Protein AF-A0A835WY78-F1 (afdb_monomer)

Secondary structure (DSSP, 8-state):
---SSHHHHHHHHHHHHHHHHHHHHHHHHHHHHHHHHHHHHHHS----GGG---GGGGEEE-TTS-EEEEEEEEEES-TT-TTT-TTTS--EEEEEEEEEEEEETTT--EEEEEEEHHHHHHHHHHHH-----TTEEEGGGEETTEE-GGGHHHHHHHHHHTTS---

Nearest PDB structures (foldseek):
  7xss-assembly1_C  TM=6.056E-01  e=1.148E+00  Candidatus Scalindua brodae
  7y83-assembly1_D  TM=6.259E-01  e=1.665E+00  Candidatus Scalindua brodae
  7xt4-assembly1_C  TM=5.931E-01  e=2.734E+00  Candidatus Scalindua brodae
  8d9f-assembly1_A  TM=6.075E-01  e=3.293E+00  Candidatus Scalindua brodae

Solvent-accessible surface area (backbone atoms only — not comparable to full-atom values): 9849 Å² total; per-residue (Å²): 143,86,89,82,66,76,70,54,60,62,49,54,57,48,54,54,50,52,54,49,52,53,54,50,51,52,50,52,51,53,52,51,53,49,49,50,53,57,45,50,73,68,66,49,83,81,74,52,74,88,73,65,71,66,66,68,53,35,43,34,65,43,98,84,64,47,38,36,39,34,41,37,58,74,39,69,74,65,86,82,60,89,85,81,52,90,84,82,59,79,61,62,37,41,51,37,28,35,36,41,38,40,34,33,66,86,78,68,46,73,47,75,48,77,41,54,48,54,62,48,47,55,49,38,34,70,78,67,71,46,85,79,75,51,43,62,42,47,52,87,49,46,55,98,54,23,40,30,31,90,47,45,63,52,62,41,45,63,42,40,74,69,68,75,48,90,130

Sequence (167 aa):
MSSNSDNKENVEARLSTEEETEKEQSKIVTSLLRSEIENEAKAGPTLDFEEFIDERILISKDLFGKKEMKIKILEVSDETQMTQIRWKFGDRVKINKILITIKYLETQQVEEAEFDIEAIEKELVEKRHYSSSNRWVPVEDIKNGYAVSSRHTSLTSDAMALDYITF

pLDDT: mean 76.39, std 16.53, range [42.72, 95.12]

Mean predicted aligned error: 15.71 Å

Radius of gyration: 32.55 Å; Cα contacts (8 Å, |Δi|>4): 187; chains: 1; bounding box: 35×104×75 Å

Structure (mmCIF, N/CA/C/O backbone):
data_AF-A0A835WY78-F1
#
_entry.id   AF-A0A835WY78-F1
#
loop_
_atom_site.group_PDB
_atom_site.id
_atom_site.type_symbol
_atom_site.label_atom_id
_atom_site.label_alt_id
_atom_site.label_comp_id
_atom_site.label_asym_id
_atom_site.label_entity_id
_atom_site.label_seq_id
_atom_site.pdbx_PDB_ins_code
_atom_site.Cartn_x
_atom_site.Cartn_y
_atom_site.Cartn_z
_atom_site.occupancy
_atom_site.B_iso_or_equiv
_atom_site.auth_seq_id
_atom_site.auth_comp_id
_atom_site.auth_asym_id
_atom_site.auth_atom_id
_atom_site.pdbx_PDB_model_num
ATOM 1 N N . MET A 1 1 ? -16.026 85.041 52.643 1.00 46.12 1 MET A N 1
ATOM 2 C CA . MET A 1 1 ? -16.715 84.006 51.843 1.00 46.12 1 MET A CA 1
ATOM 3 C C . MET A 1 1 ? -16.284 84.165 50.392 1.00 46.12 1 MET A C 1
ATOM 5 O O . MET A 1 1 ? -16.912 84.927 49.678 1.00 46.12 1 MET A O 1
ATOM 9 N N . SER A 1 2 ? -15.172 83.548 49.989 1.00 44.28 2 SER A N 1
ATOM 10 C CA . SER A 1 2 ? -14.827 83.332 48.575 1.00 44.28 2 SER A CA 1
ATOM 11 C C . SER A 1 2 ? -13.597 82.429 48.512 1.00 44.28 2 SER A C 1
ATOM 13 O O . SER A 1 2 ? -12.498 82.901 48.776 1.00 44.28 2 SER A O 1
ATOM 15 N N . SER A 1 3 ? -13.806 81.134 48.273 1.00 43.91 3 SER A N 1
ATOM 16 C CA . SER A 1 3 ? -12.793 80.193 47.761 1.00 43.91 3 SER A CA 1
ATOM 17 C C . SER A 1 3 ? -13.420 78.796 47.692 1.00 43.91 3 SER A C 1
ATOM 19 O O . SER A 1 3 ? -13.170 77.957 48.555 1.00 43.91 3 SER A O 1
ATOM 21 N N . ASN A 1 4 ? -14.331 78.559 46.743 1.00 52.94 4 ASN A N 1
ATOM 22 C CA . ASN A 1 4 ? -14.800 77.190 46.473 1.00 52.94 4 ASN A CA 1
ATOM 23 C C . ASN A 1 4 ? -15.250 76.937 45.018 1.00 52.94 4 ASN A C 1
ATOM 25 O O . ASN A 1 4 ? -15.988 75.987 44.769 1.00 52.94 4 ASN A O 1
ATOM 29 N N . SER A 1 5 ? -14.819 77.768 44.062 1.00 51.66 5 SER A N 1
ATOM 30 C CA . SER A 1 5 ? -15.000 77.530 42.618 1.00 51.66 5 SER A CA 1
ATOM 31 C C . SER A 1 5 ? -13.796 76.827 41.983 1.00 51.66 5 SER A C 1
ATOM 33 O O . SER A 1 5 ? -13.974 75.974 41.123 1.00 51.66 5 SER A O 1
ATOM 35 N N . ASP A 1 6 ? -12.583 77.100 42.468 1.00 49.03 6 ASP A N 1
ATOM 36 C CA . ASP A 1 6 ? -11.352 76.780 41.724 1.00 49.03 6 ASP A CA 1
ATOM 37 C C . ASP A 1 6 ? -10.902 75.311 41.872 1.00 49.03 6 ASP A C 1
ATOM 39 O O . ASP A 1 6 ? -10.070 74.819 41.113 1.00 49.03 6 ASP A O 1
ATOM 43 N N . ASN A 1 7 ? -11.483 74.573 42.826 1.00 52.94 7 ASN A N 1
ATOM 44 C CA . ASN A 1 7 ? -11.178 73.156 43.057 1.00 52.94 7 ASN A CA 1
ATOM 45 C C . ASN A 1 7 ? -12.096 72.181 42.305 1.00 52.94 7 ASN A C 1
ATOM 47 O O . ASN A 1 7 ? -11.783 70.995 42.268 1.00 52.94 7 ASN A O 1
ATOM 51 N N . LYS A 1 8 ? -13.217 72.629 41.719 1.00 51.66 8 LYS A N 1
ATOM 52 C CA . LYS A 1 8 ? -14.086 71.747 40.914 1.00 51.66 8 LYS A CA 1
ATOM 53 C C . LYS A 1 8 ? -13.641 71.675 39.453 1.00 51.66 8 LYS A C 1
ATOM 55 O O . LYS A 1 8 ? -13.549 70.575 38.918 1.00 51.66 8 LYS A O 1
ATOM 60 N N . GLU A 1 9 ? -13.250 72.805 38.862 1.00 50.81 9 GLU A N 1
ATOM 61 C CA . GLU A 1 9 ? -12.728 72.862 37.484 1.00 50.81 9 GLU A CA 1
ATOM 62 C C . GLU A 1 9 ? -11.438 72.042 37.306 1.00 50.81 9 GLU A C 1
ATOM 64 O O . GLU A 1 9 ? -11.261 71.360 36.301 1.00 50.81 9 GLU A O 1
ATOM 69 N N . ASN A 1 10 ? -10.555 72.034 38.311 1.00 53.75 10 ASN A N 1
ATOM 70 C CA . ASN A 1 10 ? -9.276 71.317 38.246 1.00 53.75 10 ASN A CA 1
ATOM 71 C C . ASN A 1 10 ? -9.418 69.792 38.438 1.00 53.75 10 ASN A C 1
ATOM 73 O O . ASN A 1 10 ? -8.522 69.039 38.069 1.00 53.75 10 ASN A O 1
ATOM 77 N N . VAL A 1 11 ? -10.527 69.317 39.016 1.00 56.03 11 VAL A N 1
ATOM 78 C CA . VAL A 1 11 ? -10.799 67.877 39.171 1.00 56.03 11 VAL A CA 1
ATOM 79 C C . VAL A 1 11 ? -11.488 67.326 37.923 1.00 56.03 11 VAL A C 1
ATOM 81 O O . VAL A 1 11 ? -11.087 66.271 37.442 1.00 56.03 11 VAL A O 1
ATOM 84 N N . GLU A 1 12 ? -12.446 68.055 37.340 1.00 53.59 12 GLU A N 1
ATOM 85 C CA . GLU A 1 12 ? -13.096 67.655 36.080 1.00 53.59 12 GLU A CA 1
ATOM 86 C C . GLU A 1 12 ? -12.118 67.663 34.892 1.00 53.59 12 GLU A C 1
ATOM 88 O O . GLU A 1 12 ? -12.130 66.724 34.101 1.00 53.59 12 GLU A O 1
ATOM 93 N N . ALA A 1 13 ? -11.202 68.639 34.816 1.00 55.22 13 ALA A N 1
ATOM 94 C CA . ALA A 1 13 ? -10.178 68.697 33.766 1.00 55.22 13 ALA A CA 1
ATOM 95 C C . ALA A 1 13 ? -9.127 67.570 33.857 1.00 55.22 13 ALA A C 1
ATOM 97 O O . ALA A 1 13 ? -8.562 67.157 32.842 1.00 55.22 13 ALA A O 1
ATOM 98 N N . ARG A 1 14 ? -8.854 67.062 35.069 1.00 54.09 14 ARG A N 1
ATOM 99 C CA . ARG A 1 14 ? -7.960 65.910 35.298 1.00 54.09 14 ARG A CA 1
ATOM 100 C C . ARG A 1 14 ? -8.645 64.586 34.967 1.00 54.09 14 ARG A C 1
ATOM 102 O O . ARG A 1 14 ? -8.031 63.733 34.342 1.00 54.09 14 ARG A O 1
ATOM 109 N N . LEU A 1 15 ? -9.931 64.458 35.298 1.00 53.75 15 LEU A N 1
ATOM 110 C CA . LEU A 1 15 ? -10.732 63.283 34.945 1.00 53.75 15 LEU A CA 1
ATOM 111 C C . LEU A 1 15 ? -10.916 63.150 33.423 1.00 53.75 15 LEU A C 1
ATOM 113 O O . LEU A 1 15 ? -10.827 62.051 32.884 1.00 53.75 15 LEU A O 1
ATOM 117 N N . SER A 1 16 ? -11.124 64.267 32.715 1.00 56.09 16 SER A N 1
ATOM 118 C CA . SER A 1 16 ? -11.266 64.258 31.254 1.00 56.09 16 SER A CA 1
ATOM 119 C C . SER A 1 16 ? -9.953 63.949 30.528 1.00 56.09 16 SER A C 1
ATOM 121 O O . SER A 1 16 ? -9.971 63.288 29.495 1.00 56.09 16 SER A O 1
ATOM 123 N N . THR A 1 17 ? -8.811 64.388 31.070 1.00 56.88 17 THR A N 1
ATOM 124 C CA . THR A 1 17 ? -7.489 64.099 30.486 1.00 56.88 17 THR A CA 1
ATOM 125 C C . THR A 1 17 ? -7.037 62.662 30.751 1.00 56.88 17 THR A C 1
ATOM 127 O O . THR A 1 17 ? -6.470 62.039 29.857 1.00 56.88 17 THR A O 1
ATOM 130 N N . GLU A 1 18 ? -7.345 62.091 31.919 1.00 57.19 18 GLU A N 1
ATOM 131 C CA . GLU A 1 18 ? -7.096 60.671 32.204 1.00 57.19 18 GLU A CA 1
ATOM 132 C C . GLU A 1 18 ? -7.922 59.757 31.274 1.00 57.19 18 GLU A C 1
ATOM 134 O O . GLU A 1 18 ? -7.355 58.866 30.638 1.00 57.19 18 GLU A O 1
ATOM 139 N N . GLU A 1 19 ? -9.214 60.046 31.058 1.00 59.31 19 GLU A N 1
ATOM 140 C CA . GLU A 1 19 ? -10.046 59.293 30.103 1.00 59.31 19 GLU A CA 1
ATOM 141 C C . GLU A 1 19 ? -9.552 59.379 28.647 1.00 59.31 19 GLU A C 1
ATOM 143 O O . GLU A 1 19 ? -9.678 58.416 27.883 1.00 59.31 19 GLU A O 1
ATOM 148 N N . GLU A 1 20 ? -9.024 60.531 28.226 1.00 60.59 20 GLU A N 1
ATOM 149 C CA . GLU A 1 20 ? -8.449 60.701 26.889 1.00 60.59 20 GLU A CA 1
ATOM 150 C C . GLU A 1 20 ? -7.162 59.883 26.733 1.00 60.59 20 GLU A C 1
ATOM 152 O O . GLU A 1 20 ? -6.995 59.204 25.718 1.00 60.59 20 GLU A O 1
ATOM 157 N N . THR A 1 21 ? -6.311 59.838 27.765 1.00 61.06 21 THR A N 1
ATOM 158 C CA . THR A 1 21 ? -5.093 59.014 27.747 1.00 61.06 21 THR A CA 1
ATOM 159 C C . THR A 1 21 ? -5.381 57.512 27.734 1.00 61.06 21 THR A C 1
ATOM 161 O O . THR A 1 21 ? -4.709 56.776 27.011 1.00 61.06 21 THR A O 1
ATOM 164 N N . GLU A 1 22 ? -6.414 57.036 28.434 1.00 63.47 22 GLU A N 1
ATOM 165 C CA . GLU A 1 22 ? -6.833 55.626 28.390 1.00 63.47 22 GLU A CA 1
ATOM 166 C C . GLU A 1 22 ? -7.446 55.243 27.028 1.00 63.47 22 GLU A C 1
ATOM 168 O O . GLU A 1 22 ? -7.199 54.154 26.490 1.00 63.47 22 GLU A O 1
ATOM 173 N N . LYS A 1 23 ? -8.205 56.156 26.405 1.00 64.69 23 LYS A N 1
ATOM 174 C CA . LYS A 1 23 ? -8.734 55.979 25.039 1.00 64.69 23 LYS A CA 1
ATOM 175 C C . LYS A 1 23 ? -7.623 55.978 23.985 1.00 64.69 23 LYS A C 1
ATOM 177 O O . LYS A 1 23 ? -7.731 55.267 22.987 1.00 64.69 23 LYS A O 1
ATOM 182 N N . GLU A 1 24 ? -6.557 56.745 24.184 1.00 67.75 24 GLU A N 1
ATOM 183 C CA . GLU A 1 24 ? -5.385 56.756 23.303 1.00 67.75 24 GLU A CA 1
ATOM 184 C C . GLU A 1 24 ? -4.563 55.467 23.455 1.00 67.75 24 GLU A C 1
ATOM 186 O O . GLU A 1 24 ? -4.226 54.815 22.465 1.00 67.75 24 GLU A O 1
ATOM 191 N N . GLN A 1 25 ? -4.327 55.028 24.695 1.00 67.75 25 GLN A N 1
ATOM 192 C CA . GLN A 1 25 ? -3.614 53.783 24.989 1.00 67.75 25 GLN A CA 1
ATOM 193 C C . GLN A 1 25 ? -4.359 52.552 24.465 1.00 67.75 25 GLN A C 1
ATOM 195 O O . GLN A 1 25 ? -3.746 51.688 23.839 1.00 67.75 25 GLN A O 1
ATOM 200 N N . SER A 1 26 ? -5.683 52.482 24.634 1.00 67.44 26 SER A N 1
ATOM 201 C CA . SER A 1 26 ? -6.487 51.374 24.096 1.00 67.44 26 SER A CA 1
ATOM 202 C C . SER A 1 26 ? -6.445 51.305 22.568 1.00 67.44 26 SER A C 1
ATOM 204 O O . SER A 1 26 ? -6.299 50.211 22.023 1.00 67.44 26 SER A O 1
ATOM 206 N N . LYS A 1 27 ? -6.467 52.452 21.869 1.00 72.94 27 LYS A N 1
ATOM 207 C CA . LYS A 1 27 ? -6.295 52.516 20.406 1.00 72.94 27 LYS A CA 1
ATOM 208 C C . LYS A 1 27 ? -4.933 51.982 19.968 1.00 72.94 27 LYS A C 1
ATOM 210 O O . LYS A 1 27 ? -4.873 51.169 19.042 1.00 72.94 27 LYS A O 1
ATOM 215 N N . ILE A 1 28 ? -3.863 52.386 20.654 1.00 74.62 28 ILE A N 1
ATOM 216 C CA . ILE A 1 28 ? -2.496 51.921 20.381 1.00 74.62 28 ILE A CA 1
ATOM 217 C C . ILE A 1 28 ? -2.407 50.403 20.574 1.00 74.62 28 ILE A C 1
ATOM 219 O O . ILE A 1 28 ? -1.940 49.704 19.673 1.00 74.62 28 ILE A O 1
ATOM 223 N N . VAL A 1 29 ? -2.951 49.873 21.674 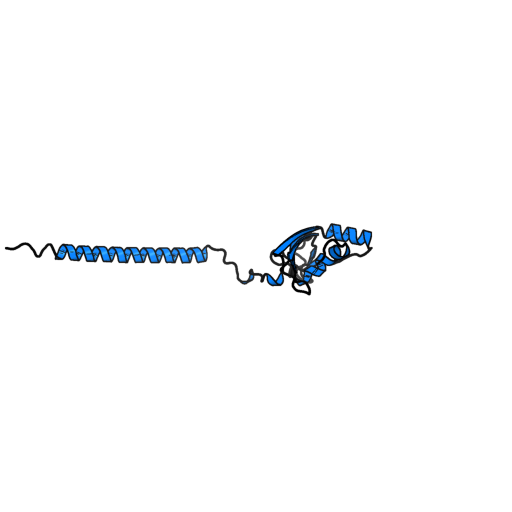1.00 73.88 29 VAL A N 1
ATOM 224 C CA . VAL A 1 29 ? -2.988 48.427 21.951 1.00 73.88 29 VAL A CA 1
ATOM 225 C C . VAL A 1 29 ? -3.769 47.671 20.874 1.00 73.88 29 VAL A C 1
ATOM 227 O O . VAL A 1 29 ? -3.271 46.676 20.354 1.00 73.88 29 VAL A O 1
ATOM 230 N N . THR A 1 30 ? -4.945 48.153 20.456 1.00 71.94 30 THR A N 1
ATOM 231 C CA . THR A 1 30 ? -5.693 47.513 19.356 1.00 71.94 30 THR A CA 1
ATOM 232 C C . THR A 1 30 ? -4.958 47.557 18.020 1.00 71.94 30 THR A C 1
ATOM 234 O O . THR A 1 30 ? -5.059 46.611 17.243 1.00 71.94 30 THR A O 1
ATOM 237 N N . SER A 1 31 ? -4.206 48.624 17.740 1.00 72.31 31 SER A N 1
ATOM 238 C CA . SER A 1 31 ? -3.428 48.733 16.503 1.00 72.31 31 SER A CA 1
ATOM 239 C C . SER A 1 31 ? -2.227 47.783 16.487 1.00 72.31 31 SER A C 1
ATOM 241 O O . SER A 1 31 ? -1.980 47.145 15.467 1.00 72.31 31 SER A O 1
ATOM 243 N N . LEU A 1 32 ? -1.559 47.613 17.635 1.00 72.44 32 LEU A N 1
ATOM 244 C CA . LEU A 1 32 ? -0.453 46.674 17.824 1.00 72.44 32 LEU A CA 1
ATOM 245 C C . LEU A 1 32 ? -0.927 45.220 17.738 1.00 72.44 32 LEU A C 1
ATOM 247 O O . LEU A 1 32 ? -0.318 44.415 17.042 1.00 72.44 32 LEU A O 1
ATOM 251 N N . LEU A 1 33 ? -2.059 44.897 18.371 1.00 70.12 33 LEU A N 1
ATOM 252 C CA . LEU A 1 33 ? -2.680 43.574 18.255 1.00 70.12 33 LEU A CA 1
ATOM 253 C C . LEU A 1 33 ? -3.054 43.259 16.805 1.00 70.12 33 LEU A C 1
ATOM 255 O O . LEU A 1 33 ? -2.836 42.146 16.338 1.00 70.12 33 LEU A O 1
ATOM 259 N N . ARG A 1 34 ? -3.581 44.242 16.066 1.00 71.25 34 ARG A N 1
ATOM 260 C CA . ARG A 1 34 ? -3.914 44.066 14.650 1.00 71.25 34 ARG A CA 1
ATOM 261 C C . ARG A 1 34 ? -2.668 43.844 13.795 1.00 71.25 34 ARG A C 1
ATOM 263 O O . ARG A 1 34 ? -2.698 42.971 12.935 1.00 71.25 34 ARG A O 1
ATOM 270 N N . SER A 1 35 ? -1.583 44.578 14.049 1.00 67.44 35 SER A N 1
ATOM 271 C CA . SER A 1 35 ? -0.318 44.350 13.347 1.00 67.44 35 SER A CA 1
ATOM 272 C C . SER A 1 35 ? 0.302 42.996 13.684 1.00 67.44 35 SER A C 1
ATOM 274 O O . SER A 1 35 ? 0.844 42.362 12.789 1.00 67.44 35 SER A O 1
ATOM 276 N N . GLU A 1 36 ? 0.183 42.515 14.924 1.00 65.06 36 GLU A N 1
ATOM 277 C CA . GLU A 1 36 ? 0.676 41.189 15.316 1.00 65.06 36 GLU A CA 1
ATOM 278 C C . GLU A 1 36 ? -0.107 40.078 14.600 1.00 65.06 36 GLU A C 1
ATOM 280 O O . GLU A 1 36 ? 0.495 39.175 14.033 1.00 65.06 36 GLU A O 1
ATOM 285 N N . ILE A 1 37 ? -1.438 40.205 14.510 1.00 62.81 37 ILE A N 1
ATOM 286 C CA . ILE A 1 37 ? -2.305 39.269 13.769 1.00 62.81 37 ILE A CA 1
ATOM 287 C C . ILE A 1 37 ? -1.989 39.290 12.262 1.00 62.81 37 ILE A C 1
ATOM 289 O O . ILE A 1 37 ? -1.941 38.244 11.618 1.00 62.81 37 ILE A O 1
ATOM 293 N N . GLU A 1 38 ? -1.758 40.471 11.679 1.00 62.75 38 GLU A N 1
ATOM 294 C CA . GLU A 1 38 ? -1.374 40.608 10.265 1.00 62.75 38 GLU A CA 1
ATOM 295 C C . GLU A 1 38 ? 0.048 40.085 9.989 1.00 62.75 38 GLU A C 1
ATOM 297 O O . GLU A 1 38 ? 0.317 39.580 8.895 1.00 62.75 38 GLU A O 1
ATOM 302 N N . ASN A 1 39 ? 0.946 40.164 10.975 1.00 60.72 39 ASN A N 1
ATOM 303 C CA . ASN A 1 39 ? 2.294 39.611 10.903 1.00 60.72 39 ASN A CA 1
ATOM 304 C C . ASN A 1 39 ? 2.290 38.087 11.081 1.00 60.72 39 ASN A C 1
ATOM 306 O O . ASN A 1 39 ? 2.964 37.409 10.313 1.00 60.72 39 ASN A O 1
ATOM 310 N N . GLU A 1 40 ? 1.490 37.527 11.993 1.00 56.97 40 GLU A N 1
ATOM 311 C CA . GLU A 1 40 ? 1.300 36.074 12.135 1.00 56.97 40 GLU A CA 1
ATOM 312 C C . GLU A 1 40 ? 0.656 35.463 10.881 1.00 56.97 40 GLU A C 1
ATOM 314 O O . GLU A 1 40 ? 1.102 34.417 10.407 1.00 56.97 40 GLU A O 1
ATOM 319 N N . ALA A 1 41 ? -0.307 36.157 10.260 1.00 57.28 41 ALA A N 1
ATOM 320 C CA . ALA A 1 41 ? -0.902 35.744 8.986 1.00 57.28 41 ALA A CA 1
ATOM 321 C C . ALA A 1 41 ? 0.089 35.767 7.803 1.00 57.28 41 ALA A C 1
ATOM 323 O O . ALA A 1 41 ? -0.139 35.090 6.802 1.00 57.28 41 ALA A O 1
ATOM 324 N N . LYS A 1 42 ? 1.187 36.530 7.906 1.00 55.22 42 LYS A N 1
ATOM 325 C CA . LYS A 1 42 ? 2.288 36.559 6.925 1.00 55.22 42 LYS A CA 1
ATOM 326 C C . LYS A 1 42 ? 3.488 35.683 7.307 1.00 55.22 42 LYS A C 1
ATOM 328 O O . LYS A 1 42 ? 4.335 35.449 6.449 1.00 55.22 42 LYS A O 1
ATOM 333 N N . ALA A 1 43 ? 3.587 35.243 8.563 1.00 52.19 43 ALA A N 1
ATOM 334 C CA . ALA A 1 43 ? 4.734 34.509 9.107 1.00 52.19 43 ALA A CA 1
ATOM 335 C C . ALA A 1 43 ? 4.490 32.999 9.273 1.00 52.19 43 ALA A C 1
ATOM 337 O O . ALA A 1 43 ? 5.445 32.251 9.482 1.00 52.19 43 ALA A O 1
ATOM 338 N N . GLY A 1 44 ? 3.245 32.528 9.163 1.00 52.38 44 GLY A N 1
ATOM 339 C CA . GLY A 1 44 ? 2.970 31.102 8.984 1.00 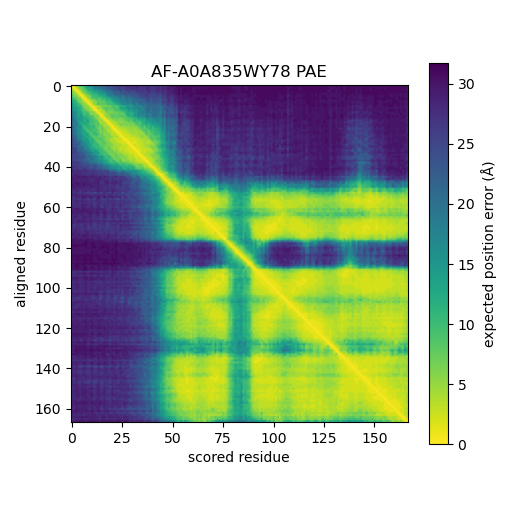52.38 44 GLY A CA 1
ATOM 340 C C . GLY A 1 44 ? 3.354 30.645 7.570 1.00 52.38 44 GLY A C 1
ATOM 341 O O . GLY A 1 44 ? 3.225 31.437 6.634 1.00 52.38 44 GLY A O 1
ATOM 342 N N . PRO A 1 45 ? 3.802 29.390 7.361 1.00 57.41 45 PRO A N 1
ATOM 343 C CA . PRO A 1 45 ? 3.841 28.845 6.012 1.00 57.41 45 PRO A CA 1
ATOM 344 C C . PRO A 1 45 ? 2.419 28.954 5.455 1.00 57.41 45 PRO A C 1
ATOM 346 O O . PRO A 1 45 ? 1.486 28.389 6.029 1.00 57.41 45 PRO A O 1
ATOM 349 N N . THR A 1 46 ? 2.227 29.715 4.378 1.00 59.81 46 THR A N 1
ATOM 350 C CA . THR A 1 46 ? 1.017 29.607 3.566 1.00 59.81 46 THR A CA 1
ATOM 351 C C . THR A 1 46 ? 1.047 28.202 2.989 1.00 59.81 46 THR A C 1
ATOM 353 O O . THR A 1 46 ? 1.672 27.966 1.961 1.00 59.81 46 THR A O 1
ATOM 356 N N . LEU A 1 47 ? 0.495 27.238 3.725 1.00 55.88 47 LEU A N 1
ATOM 357 C CA . LEU A 1 47 ? 0.204 25.915 3.200 1.00 55.88 47 LEU A CA 1
ATOM 358 C C . LEU A 1 47 ? -0.766 26.169 2.049 1.00 55.88 47 LEU A C 1
ATOM 360 O O . LEU A 1 47 ? -1.936 26.478 2.288 1.00 55.88 47 LEU A O 1
ATOM 364 N N . ASP A 1 48 ? -0.246 26.169 0.822 1.00 63.19 48 ASP A N 1
ATOM 365 C CA . ASP A 1 48 ? -1.063 26.324 -0.371 1.00 63.19 48 ASP A CA 1
ATOM 366 C C . ASP A 1 48 ? -2.140 25.240 -0.315 1.00 63.19 48 ASP A C 1
ATOM 368 O O . ASP A 1 48 ? -1.858 24.074 -0.032 1.00 63.19 48 ASP A O 1
ATOM 372 N N . PHE A 1 49 ? -3.398 25.618 -0.539 1.00 61.69 49 PHE A N 1
ATOM 373 C CA . PHE A 1 49 ? -4.510 24.665 -0.519 1.00 61.69 49 PHE A CA 1
ATOM 374 C C . PHE A 1 49 ? -4.290 23.517 -1.520 1.00 61.69 49 PHE A C 1
ATOM 376 O O . PHE A 1 49 ? -4.765 22.408 -1.287 1.00 61.69 49 PHE A O 1
ATOM 383 N N . GLU A 1 50 ? -3.516 23.750 -2.583 1.00 60.97 50 GLU A N 1
ATOM 384 C CA . GLU A 1 50 ? -3.028 22.735 -3.519 1.00 60.97 50 GLU A CA 1
ATOM 385 C C . GLU A 1 50 ? -2.148 21.633 -2.889 1.00 60.97 50 GLU A C 1
ATOM 387 O O . GLU A 1 50 ? -2.085 20.531 -3.435 1.00 60.97 50 GLU A O 1
ATOM 392 N N . GLU A 1 51 ? -1.477 21.883 -1.762 1.00 64.00 51 GLU A N 1
ATOM 393 C CA . GLU A 1 51 ? -0.635 20.897 -1.064 1.00 64.00 51 GLU A CA 1
ATOM 394 C C . GLU A 1 51 ? -1.437 20.054 -0.051 1.00 64.00 51 GLU A C 1
ATOM 396 O O . GLU A 1 51 ? -0.971 19.014 0.432 1.00 64.00 51 GLU A O 1
ATOM 401 N N . PHE A 1 52 ? -2.683 20.453 0.241 1.00 76.88 52 PHE A N 1
ATOM 402 C CA . PHE A 1 52 ? -3.590 19.676 1.078 1.00 76.88 52 PHE A CA 1
ATOM 403 C C . PHE A 1 52 ? -4.118 18.460 0.313 1.00 76.88 52 PHE A C 1
ATOM 405 O O . PHE A 1 52 ? -4.999 18.540 -0.544 1.00 76.88 52 PHE A O 1
ATOM 412 N N . ILE A 1 53 ? -3.591 17.293 0.663 1.00 79.19 53 ILE A N 1
ATOM 413 C CA . ILE A 1 53 ? -4.071 16.012 0.157 1.00 79.19 53 ILE A CA 1
ATOM 414 C C . ILE A 1 53 ? -5.181 15.493 1.072 1.00 79.19 53 ILE A C 1
ATOM 416 O O . ILE A 1 53 ? -4.968 15.309 2.270 1.00 79.19 53 ILE A O 1
ATOM 420 N N . ASP A 1 54 ? -6.351 15.199 0.495 1.00 85.94 54 ASP A N 1
ATOM 421 C CA . ASP A 1 54 ? -7.435 14.525 1.217 1.00 85.94 54 ASP A CA 1
ATOM 422 C C . ASP A 1 54 ? -6.951 13.155 1.717 1.00 85.94 54 ASP A C 1
ATOM 424 O O . ASP A 1 54 ? -6.626 12.262 0.937 1.00 85.94 54 ASP A O 1
ATOM 428 N N . GLU A 1 55 ? -6.927 12.948 3.030 1.00 84.94 55 GLU A N 1
ATOM 429 C CA . GLU A 1 55 ? -6.455 11.694 3.622 1.00 84.94 55 GLU A CA 1
ATOM 430 C C . GLU A 1 55 ? -7.207 10.460 3.105 1.00 84.94 55 GLU A C 1
ATOM 432 O O . GLU A 1 55 ? -6.647 9.364 3.064 1.00 84.94 55 GLU A O 1
ATOM 437 N N . ARG A 1 56 ? -8.456 10.625 2.652 1.00 88.25 56 ARG A N 1
ATOM 438 C CA . ARG A 1 56 ? -9.276 9.535 2.105 1.00 88.25 56 ARG A CA 1
ATOM 439 C C . ARG A 1 56 ? -8.664 8.906 0.861 1.00 88.25 56 ARG A C 1
ATOM 441 O O . ARG A 1 56 ? -8.884 7.721 0.627 1.00 88.25 56 ARG A O 1
ATOM 448 N N . ILE A 1 57 ? -7.885 9.659 0.079 1.00 91.19 57 ILE A N 1
ATOM 449 C CA . ILE A 1 57 ? -7.218 9.105 -1.106 1.00 91.19 57 ILE A CA 1
ATOM 450 C C . ILE A 1 57 ? -6.028 8.210 -0.736 1.00 91.19 57 ILE A C 1
ATOM 452 O O . ILE A 1 57 ? -5.597 7.404 -1.554 1.00 91.19 57 ILE A O 1
ATOM 456 N N . LEU A 1 58 ? -5.523 8.314 0.498 1.00 92.69 58 LEU A N 1
ATOM 457 C CA . LEU A 1 58 ? -4.386 7.545 1.018 1.00 92.69 58 LEU A CA 1
ATOM 458 C C . LEU A 1 58 ? -4.816 6.324 1.839 1.00 92.69 58 LEU A C 1
ATOM 460 O O . LEU A 1 58 ? -3.965 5.590 2.337 1.00 92.69 58 LEU A O 1
ATOM 464 N N . ILE A 1 59 ? -6.121 6.125 2.038 1.00 93.25 59 ILE A N 1
ATOM 465 C CA . ILE A 1 59 ? -6.667 5.058 2.877 1.00 93.25 59 ILE A CA 1
ATOM 466 C C . ILE A 1 59 ? -7.478 4.107 1.999 1.00 93.25 59 ILE A C 1
ATOM 468 O O . ILE A 1 59 ? -8.387 4.520 1.282 1.00 93.25 59 ILE A O 1
ATOM 472 N N . SER A 1 60 ? -7.178 2.814 2.078 1.00 92.81 60 SER A N 1
ATOM 473 C CA . SER A 1 60 ? -8.021 1.757 1.515 1.00 92.81 60 SER A CA 1
ATOM 474 C C . SER A 1 60 ? -8.829 1.084 2.619 1.00 92.81 60 SER A C 1
ATOM 476 O O . SER A 1 60 ? -8.343 0.929 3.737 1.00 92.81 60 SER A O 1
ATOM 478 N N . LYS A 1 61 ? -10.046 0.642 2.301 1.00 92.56 61 LYS A N 1
ATOM 479 C CA . LYS A 1 61 ? -10.919 -0.086 3.227 1.00 92.56 61 LYS A CA 1
ATOM 480 C C . LYS A 1 61 ? -11.078 -1.529 2.787 1.00 92.56 61 LYS A C 1
ATOM 482 O O . LYS A 1 61 ? -11.059 -1.816 1.593 1.00 92.56 61 LYS A O 1
ATOM 487 N N . ASP A 1 62 ? -11.258 -2.407 3.760 1.00 89.69 62 ASP A N 1
ATOM 488 C CA . ASP A 1 62 ? -11.715 -3.770 3.508 1.00 89.69 62 ASP A CA 1
ATOM 489 C C . ASP A 1 62 ? -13.157 -3.773 2.951 1.00 89.69 62 ASP A C 1
ATOM 491 O O . ASP A 1 62 ? -13.911 -2.813 3.137 1.00 89.69 62 ASP A O 1
ATOM 495 N N . LEU A 1 63 ? -13.554 -4.868 2.299 1.00 85.38 63 LEU A N 1
ATOM 496 C CA . LEU A 1 63 ? -14.890 -5.124 1.752 1.00 85.38 63 LEU A CA 1
ATOM 497 C C . LEU A 1 63 ? -16.000 -4.886 2.779 1.00 85.38 63 LEU A C 1
ATOM 499 O O . LEU A 1 63 ? -17.053 -4.348 2.441 1.00 85.38 63 LEU A O 1
ATOM 503 N N . PHE A 1 64 ? -15.763 -5.257 4.039 1.00 88.56 64 PHE A N 1
ATOM 504 C CA . PHE A 1 64 ? -16.723 -5.048 5.124 1.00 88.56 64 PHE A CA 1
ATOM 505 C C . PHE A 1 64 ? -16.573 -3.691 5.818 1.00 88.56 64 PHE A C 1
ATOM 507 O O . PHE A 1 64 ? -17.323 -3.394 6.745 1.00 88.56 64 PHE A O 1
ATOM 514 N N . GLY A 1 65 ? -15.596 -2.875 5.417 1.00 86.88 65 GLY A N 1
ATOM 515 C CA . GLY A 1 65 ? -15.320 -1.579 6.030 1.00 86.88 65 GLY A CA 1
ATOM 516 C C . GLY A 1 65 ? -14.886 -1.670 7.494 1.00 86.88 65 GLY A C 1
ATOM 517 O O . GLY A 1 65 ? -15.072 -0.708 8.230 1.00 86.88 65 GLY A O 1
ATOM 518 N N . LYS A 1 66 ? -14.344 -2.817 7.926 1.00 91.31 66 LYS A N 1
ATOM 519 C CA . LYS A 1 66 ? -13.885 -3.057 9.307 1.00 91.31 66 LYS A CA 1
ATOM 520 C C . LYS A 1 66 ? -12.424 -2.690 9.528 1.00 91.31 66 LYS A C 1
ATOM 522 O O . LYS A 1 66 ? -12.036 -2.366 10.649 1.00 91.31 66 LYS A O 1
ATOM 527 N N . LYS A 1 67 ? -11.620 -2.763 8.470 1.00 92.81 67 LYS A N 1
ATOM 528 C CA . LYS A 1 67 ? -10.199 -2.430 8.486 1.00 92.81 67 LYS A CA 1
ATOM 529 C C . LYS A 1 67 ? -9.915 -1.305 7.505 1.00 92.81 67 LYS A C 1
ATOM 531 O O . LYS A 1 67 ? -10.509 -1.238 6.427 1.00 92.81 67 LYS A O 1
ATOM 536 N N . GLU A 1 68 ? -8.985 -0.451 7.889 1.00 94.06 68 GLU A N 1
ATOM 537 C CA . GLU A 1 68 ? -8.389 0.581 7.053 1.00 94.06 68 GLU A CA 1
ATOM 538 C C . GLU A 1 68 ? -6.903 0.278 6.890 1.00 94.06 68 GLU A C 1
ATOM 540 O O . GLU A 1 68 ? -6.251 -0.127 7.846 1.00 94.06 68 GLU A O 1
ATOM 545 N N . MET A 1 69 ? -6.367 0.470 5.689 1.00 93.69 69 MET A N 1
ATOM 546 C CA . MET A 1 69 ? -4.944 0.324 5.405 1.00 93.69 69 MET A CA 1
ATOM 547 C C . MET A 1 69 ? -4.393 1.608 4.799 1.00 93.69 69 MET A C 1
ATOM 549 O O . MET A 1 69 ? -5.018 2.219 3.930 1.00 93.69 69 MET A O 1
ATOM 553 N N . LYS A 1 70 ? -3.198 1.983 5.249 1.00 95.12 70 LYS A N 1
ATOM 554 C CA . LYS A 1 70 ? -2.409 3.105 4.746 1.00 95.12 70 LYS A CA 1
ATOM 555 C C . LYS A 1 70 ? -0.996 2.618 4.453 1.00 95.12 70 LYS A C 1
ATOM 557 O O . LYS A 1 70 ? -0.430 1.884 5.259 1.00 95.12 70 LYS A O 1
ATOM 562 N N . ILE A 1 71 ? -0.432 3.026 3.317 1.00 95.06 71 ILE A N 1
ATOM 563 C CA . ILE A 1 71 ? 0.913 2.607 2.906 1.00 95.06 71 ILE A CA 1
ATOM 564 C C . ILE A 1 71 ? 1.819 3.824 2.773 1.00 95.06 71 ILE A C 1
ATOM 566 O O . ILE A 1 71 ? 1.563 4.726 1.973 1.00 95.06 71 ILE A O 1
ATOM 570 N N . LYS A 1 72 ? 2.904 3.827 3.544 1.00 94.44 72 LYS A N 1
ATOM 571 C CA . LYS A 1 72 ? 3.979 4.813 3.461 1.00 94.44 72 LYS A CA 1
ATOM 572 C C . LYS A 1 72 ? 5.167 4.216 2.717 1.00 94.44 72 LYS A C 1
ATOM 574 O O . LYS A 1 72 ? 5.558 3.080 2.968 1.00 94.44 72 LYS A O 1
ATOM 579 N N . ILE A 1 73 ? 5.756 4.988 1.817 1.00 92.81 73 ILE A N 1
ATOM 580 C CA . ILE A 1 73 ? 6.936 4.595 1.051 1.00 92.81 73 ILE A CA 1
ATOM 581 C C . ILE A 1 73 ? 8.172 5.017 1.842 1.00 92.81 73 ILE A C 1
ATOM 583 O O . ILE A 1 73 ? 8.295 6.179 2.228 1.00 92.81 73 ILE A O 1
ATOM 587 N N . LEU A 1 74 ? 9.065 4.065 2.112 1.00 92.06 74 LEU A N 1
ATOM 588 C CA . LEU A 1 74 ? 10.297 4.308 2.865 1.00 92.06 74 LEU A CA 1
ATOM 589 C C . LEU A 1 74 ? 11.507 4.457 1.945 1.00 92.06 74 LEU A C 1
ATOM 591 O O . LEU A 1 74 ? 12.359 5.304 2.191 1.00 92.06 74 LEU A O 1
ATOM 595 N N . GLU A 1 75 ? 11.586 3.643 0.891 1.00 88.25 75 GLU A N 1
ATOM 596 C CA . GLU A 1 75 ? 12.765 3.582 0.028 1.00 88.25 75 GLU A CA 1
ATOM 597 C C . GLU A 1 75 ? 12.383 3.377 -1.441 1.00 88.25 75 GLU A C 1
ATOM 599 O O . GLU A 1 75 ? 11.522 2.550 -1.767 1.00 88.25 75 GLU A O 1
ATOM 604 N N . VAL A 1 76 ? 13.061 4.114 -2.323 1.00 87.56 76 VAL A N 1
ATOM 605 C CA . VAL A 1 76 ? 12.884 4.094 -3.779 1.00 87.56 76 VAL A CA 1
ATOM 606 C C . VAL A 1 76 ? 14.241 4.060 -4.488 1.00 87.56 76 VAL A C 1
ATOM 608 O O . VAL A 1 76 ? 15.197 4.654 -4.002 1.00 87.56 76 VAL A O 1
ATOM 611 N N . SER A 1 77 ? 14.338 3.375 -5.634 1.00 75.44 77 SER A N 1
ATOM 612 C CA . SER A 1 77 ? 15.623 3.181 -6.341 1.00 75.44 77 SER A CA 1
ATOM 613 C C . SER A 1 77 ? 15.977 4.266 -7.373 1.00 75.44 77 SER A C 1
ATOM 615 O O . SER A 1 77 ? 17.155 4.485 -7.642 1.00 75.44 77 SER A O 1
ATOM 617 N N . ASP A 1 78 ? 14.994 4.935 -7.984 1.00 63.78 78 ASP A N 1
ATOM 618 C CA . ASP A 1 78 ? 15.207 5.706 -9.226 1.00 63.78 78 ASP A CA 1
ATOM 619 C C . ASP A 1 78 ? 15.301 7.233 -9.022 1.00 63.78 78 ASP A C 1
ATOM 621 O O . ASP A 1 78 ? 14.682 8.012 -9.742 1.00 63.78 78 ASP A O 1
ATOM 625 N N . GLU A 1 79 ? 16.119 7.695 -8.072 1.00 55.53 79 GLU A N 1
ATOM 626 C CA . GLU A 1 79 ? 16.370 9.135 -7.837 1.00 55.53 79 GLU A CA 1
ATOM 627 C C . GLU A 1 79 ? 17.144 9.825 -8.999 1.00 55.53 79 GLU A C 1
ATOM 629 O O . GLU A 1 79 ? 17.321 11.041 -9.021 1.00 55.53 79 GLU A O 1
ATOM 634 N N . THR A 1 80 ? 17.603 9.078 -10.016 1.00 47.22 80 THR A N 1
ATOM 635 C CA . THR A 1 80 ? 18.660 9.513 -10.958 1.00 47.22 80 THR A CA 1
ATOM 636 C C . THR A 1 80 ? 18.240 9.852 -12.397 1.00 47.22 80 THR A C 1
ATOM 638 O O . THR A 1 80 ? 19.112 10.156 -13.210 1.00 47.22 80 THR A O 1
ATOM 641 N N . GLN A 1 81 ? 16.950 9.896 -12.758 1.00 43.56 81 GLN A N 1
ATOM 642 C CA . GLN A 1 81 ? 16.526 10.238 -14.142 1.00 43.56 81 GLN A CA 1
ATOM 643 C C . GLN A 1 81 ? 15.693 11.525 -14.274 1.00 43.56 81 GLN A C 1
ATOM 645 O O . GLN A 1 81 ? 14.958 11.718 -15.241 1.00 43.56 81 GLN A O 1
ATOM 650 N N . MET A 1 82 ? 15.867 12.462 -13.342 1.00 43.66 82 MET A N 1
ATOM 651 C CA . MET A 1 82 ? 15.033 13.666 -13.201 1.00 43.66 82 MET A CA 1
ATOM 652 C C . MET A 1 82 ? 15.140 14.712 -14.347 1.00 43.66 82 MET A C 1
ATOM 654 O O . MET A 1 82 ? 14.374 15.683 -14.370 1.00 43.66 82 MET A O 1
ATOM 658 N N . THR A 1 83 ? 16.043 14.539 -15.330 1.00 42.72 83 THR A N 1
ATOM 659 C CA . THR A 1 83 ? 16.394 15.619 -16.290 1.00 42.72 83 THR A CA 1
ATOM 660 C C . THR A 1 83 ? 16.188 15.294 -17.783 1.00 42.72 83 THR A C 1
ATOM 662 O O . THR A 1 83 ? 16.250 16.209 -18.602 1.00 42.72 83 THR A O 1
ATOM 665 N N . GLN A 1 84 ? 15.909 14.047 -18.195 1.00 45.31 84 GLN A N 1
ATOM 666 C CA . GLN A 1 84 ? 15.827 13.706 -19.639 1.00 45.31 84 GLN A CA 1
ATOM 667 C C . GLN A 1 84 ? 14.586 12.896 -20.080 1.00 45.31 84 GLN A C 1
ATOM 669 O O . GLN A 1 84 ? 14.335 12.821 -21.280 1.00 45.31 84 GLN A O 1
ATOM 674 N N . ILE A 1 85 ? 13.770 12.340 -19.169 1.00 43.16 85 ILE A N 1
ATOM 675 C CA . ILE A 1 85 ? 12.666 11.406 -19.520 1.00 43.16 85 ILE A CA 1
ATOM 676 C C . ILE A 1 85 ? 11.253 12.013 -19.395 1.00 43.16 85 ILE A C 1
ATOM 678 O O . ILE A 1 85 ? 10.263 11.392 -19.770 1.00 43.16 85 ILE A O 1
ATOM 682 N N . ARG A 1 86 ? 11.141 13.295 -19.035 1.00 47.41 86 ARG A N 1
ATOM 683 C CA . ARG A 1 86 ? 9.863 13.986 -18.761 1.00 47.41 86 ARG A CA 1
ATOM 684 C C . ARG A 1 86 ? 8.833 14.019 -19.914 1.00 47.41 86 ARG A C 1
ATOM 686 O O . ARG A 1 86 ? 7.719 14.481 -19.711 1.00 47.41 86 ARG A O 1
ATOM 693 N N . TRP A 1 87 ? 9.173 13.581 -21.132 1.00 45.62 87 TRP A N 1
ATOM 694 C CA . TRP A 1 87 ? 8.400 13.895 -22.345 1.00 45.62 87 TRP A CA 1
ATOM 695 C C . TRP A 1 87 ? 7.646 12.744 -23.024 1.00 45.62 87 TRP A C 1
ATOM 697 O O . TRP A 1 87 ? 6.933 13.027 -23.987 1.00 45.62 87 TRP A O 1
ATOM 707 N N . LYS A 1 88 ? 7.736 11.474 -22.588 1.00 50.00 88 LYS A N 1
ATOM 708 C CA . LYS A 1 88 ? 6.942 10.403 -23.247 1.00 50.00 88 LYS A CA 1
ATOM 709 C C . LYS A 1 88 ? 6.246 9.374 -22.361 1.00 50.00 88 LYS A C 1
ATOM 711 O O . LYS A 1 88 ? 5.239 8.839 -22.808 1.00 50.00 88 LYS A O 1
ATOM 716 N N . PHE A 1 89 ? 6.696 9.126 -21.137 1.00 42.78 89 PHE A N 1
ATOM 717 C CA . PHE A 1 89 ? 5.985 8.263 -20.192 1.00 42.78 89 PHE A CA 1
ATOM 718 C C . PHE A 1 89 ? 6.233 8.809 -18.794 1.00 42.78 89 PHE A C 1
ATOM 720 O O . PHE A 1 89 ? 7.387 8.902 -18.391 1.00 42.78 89 PHE A O 1
ATOM 727 N N . GLY A 1 90 ? 5.159 9.229 -18.120 1.00 55.91 90 GLY A N 1
ATOM 728 C CA . GLY A 1 90 ? 5.209 9.841 -16.795 1.00 55.91 90 GLY A CA 1
ATOM 729 C C . GLY A 1 90 ? 6.092 9.042 -15.843 1.00 55.91 90 GLY A C 1
ATOM 730 O O . GLY A 1 90 ? 6.009 7.811 -15.806 1.00 55.91 90 GLY A O 1
ATOM 731 N N . ASP A 1 91 ? 6.961 9.767 -15.145 1.00 72.69 91 ASP A N 1
ATOM 732 C CA . ASP A 1 91 ? 8.020 9.246 -14.292 1.00 72.69 91 ASP A CA 1
ATOM 733 C C . ASP A 1 91 ? 7.448 8.171 -13.352 1.00 72.69 91 ASP A C 1
ATOM 735 O O . ASP A 1 91 ? 6.594 8.439 -12.505 1.00 72.69 91 ASP A O 1
ATOM 739 N N . ARG A 1 92 ? 7.847 6.912 -13.555 1.00 80.50 92 ARG A N 1
ATOM 740 C CA . ARG A 1 92 ? 7.544 5.808 -12.638 1.00 80.50 92 ARG A CA 1
ATOM 741 C C . ARG A 1 92 ? 8.751 5.592 -11.751 1.00 80.50 92 ARG A C 1
ATOM 743 O O . ARG A 1 92 ? 9.878 5.624 -12.231 1.00 80.50 92 ARG A O 1
ATOM 750 N N . VAL A 1 93 ? 8.497 5.319 -10.484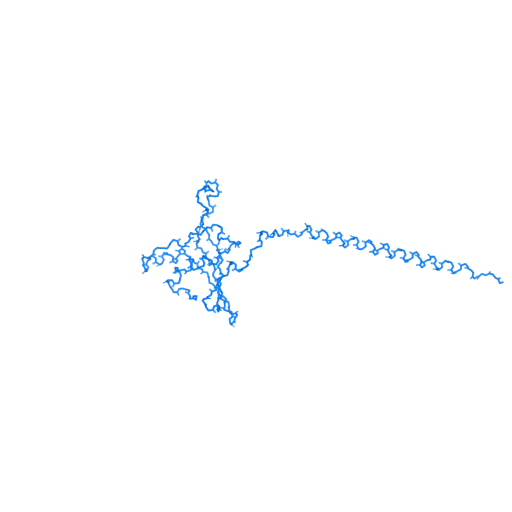 1.00 84.06 93 VAL A N 1
ATOM 751 C CA . VAL A 1 93 ? 9.518 5.061 -9.480 1.00 84.06 93 VAL A CA 1
ATOM 752 C C . VAL A 1 93 ? 9.406 3.615 -9.043 1.00 84.06 93 VAL A C 1
ATOM 754 O O . VAL A 1 93 ? 8.307 3.108 -8.796 1.00 84.06 93 VAL A O 1
ATOM 757 N N . LYS A 1 94 ? 10.550 2.944 -8.940 1.00 88.31 94 LYS A N 1
ATOM 758 C CA . LYS A 1 94 ? 10.619 1.613 -8.354 1.00 88.31 94 LYS A CA 1
ATOM 759 C C . LYS A 1 94 ? 10.690 1.699 -6.829 1.00 88.31 94 LYS A C 1
ATOM 761 O O . LYS A 1 94 ? 11.659 2.222 -6.275 1.00 88.31 94 LYS A O 1
ATOM 766 N N . ILE A 1 95 ? 9.674 1.159 -6.159 1.00 89.69 95 ILE A N 1
ATOM 767 C CA . ILE A 1 95 ? 9.599 1.083 -4.695 1.00 89.69 95 ILE A CA 1
ATOM 768 C C . ILE A 1 95 ? 10.370 -0.145 -4.196 1.00 89.69 95 ILE A C 1
ATOM 770 O O . ILE A 1 95 ? 10.224 -1.240 -4.746 1.00 89.69 95 ILE A O 1
ATOM 774 N N . ASN A 1 96 ? 11.181 0.036 -3.153 1.00 91.1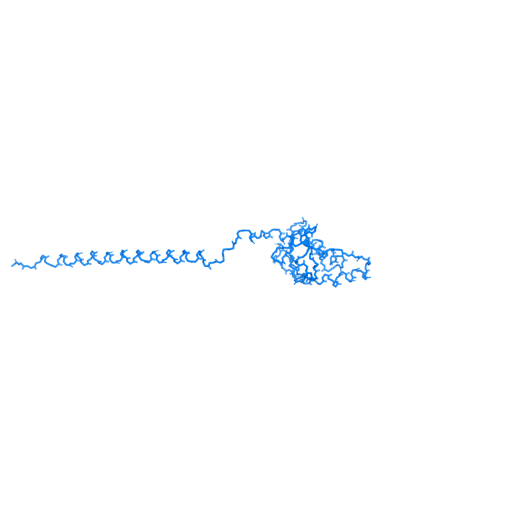2 96 ASN A N 1
ATOM 775 C CA . ASN A 1 96 ? 11.940 -1.041 -2.508 1.00 91.12 96 ASN A CA 1
ATOM 776 C C . ASN A 1 96 ? 11.319 -1.432 -1.171 1.00 91.12 96 ASN A C 1
ATOM 778 O O . ASN A 1 96 ? 11.123 -2.614 -0.908 1.00 91.12 96 ASN A O 1
ATOM 782 N N . LYS A 1 97 ? 10.977 -0.441 -0.343 1.00 92.62 97 LYS A N 1
ATOM 783 C CA . LYS A 1 97 ? 10.512 -0.664 1.027 1.00 92.62 97 LYS A CA 1
ATOM 784 C C . LYS A 1 97 ? 9.293 0.183 1.344 1.00 92.62 97 LYS A C 1
ATOM 786 O O . LYS A 1 97 ? 9.252 1.372 1.011 1.00 92.62 97 LYS A O 1
ATOM 791 N N . ILE A 1 98 ? 8.324 -0.426 2.014 1.00 93.81 98 ILE A N 1
ATOM 792 C CA . ILE A 1 98 ? 7.095 0.224 2.464 1.00 93.81 98 ILE A CA 1
ATOM 793 C C . ILE A 1 98 ? 6.829 -0.071 3.935 1.00 93.81 98 ILE A C 1
ATOM 795 O O . ILE A 1 98 ? 7.232 -1.104 4.457 1.00 93.81 98 ILE A O 1
ATOM 799 N N . LEU A 1 99 ? 6.113 0.837 4.583 1.00 94.75 99 LEU A N 1
ATOM 800 C CA . LEU A 1 99 ? 5.493 0.634 5.882 1.00 94.75 99 LEU A CA 1
ATOM 801 C C . LEU A 1 99 ? 3.985 0.571 5.666 1.00 94.75 99 LEU A C 1
ATOM 803 O O . LEU A 1 99 ? 3.398 1.481 5.075 1.00 94.75 99 LEU A O 1
ATOM 807 N N . ILE A 1 100 ? 3.369 -0.500 6.143 1.00 93.44 100 ILE A N 1
ATOM 808 C CA . ILE A 1 100 ? 1.929 -0.698 6.071 1.00 93.44 100 ILE A CA 1
ATOM 809 C C . ILE A 1 100 ? 1.366 -0.535 7.471 1.00 93.44 100 ILE A C 1
ATOM 811 O O . ILE A 1 100 ? 1.812 -1.197 8.404 1.00 93.44 100 ILE A O 1
ATOM 815 N N . THR A 1 101 ? 0.352 0.313 7.584 1.00 93.56 101 THR A N 1
ATOM 816 C CA . THR A 1 101 ? -0.427 0.501 8.802 1.00 93.56 101 THR A CA 1
ATOM 817 C C . THR A 1 101 ? -1.836 -0.023 8.553 1.00 93.56 101 THR A C 1
ATOM 819 O O . THR A 1 101 ? -2.535 0.491 7.676 1.00 93.56 101 THR A O 1
ATOM 822 N N . ILE A 1 102 ? -2.265 -1.024 9.321 1.00 93.06 102 ILE A N 1
ATOM 823 C CA . ILE A 1 102 ? -3.628 -1.561 9.321 1.00 93.06 102 ILE A CA 1
ATOM 824 C C . ILE A 1 102 ? -4.312 -1.136 10.616 1.00 93.06 102 ILE A C 1
ATOM 826 O O . ILE A 1 102 ? -3.886 -1.478 11.715 1.00 93.06 102 ILE A O 1
ATOM 830 N N . LYS A 1 103 ? -5.404 -0.389 10.486 1.00 93.50 103 LYS A N 1
ATOM 831 C CA . LYS A 1 103 ? -6.243 0.043 11.599 1.00 93.50 103 LYS A CA 1
ATOM 832 C C . LYS A 1 103 ? -7.532 -0.763 11.615 1.00 93.50 103 LYS A C 1
ATOM 834 O O . LYS A 1 103 ? -8.288 -0.763 10.645 1.00 93.50 103 LYS A O 1
ATOM 839 N N . TYR A 1 104 ? -7.821 -1.379 12.750 1.00 92.75 104 TYR A N 1
ATOM 840 C CA . TYR A 1 104 ? -9.085 -2.056 13.009 1.00 92.75 104 TYR A CA 1
ATOM 841 C C . TYR A 1 104 ? -10.080 -1.034 13.554 1.00 92.75 104 TYR A C 1
ATOM 843 O O . TYR A 1 104 ? -9.879 -0.457 14.620 1.00 92.75 104 TYR A O 1
ATOM 851 N N . LEU A 1 105 ? -11.161 -0.782 12.820 1.00 90.56 105 LEU A N 1
ATOM 852 C CA . LEU A 1 105 ? -12.139 0.247 13.177 1.00 90.56 105 LEU A CA 1
ATOM 853 C C . LEU A 1 105 ? -12.991 -0.142 14.388 1.00 90.56 105 LEU A C 1
ATOM 855 O O . LEU A 1 105 ? -13.385 0.730 15.156 1.00 90.56 105 LEU A O 1
AT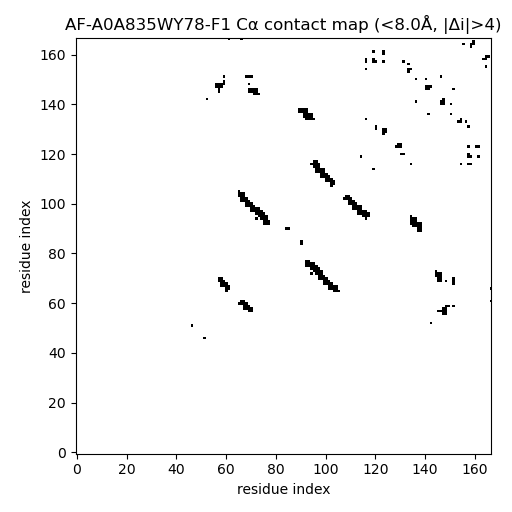OM 859 N N . GLU A 1 106 ? -13.242 -1.438 14.581 1.00 91.81 106 GLU A N 1
ATOM 860 C CA . GLU A 1 106 ? -14.044 -1.944 15.702 1.00 91.81 106 GLU A CA 1
ATOM 861 C C . GLU A 1 106 ? -13.271 -1.908 17.030 1.00 91.81 106 GLU A C 1
ATOM 863 O O . GLU A 1 106 ? -13.815 -1.493 18.050 1.00 91.81 106 GLU A O 1
ATOM 868 N N . THR A 1 107 ? -12.000 -2.322 17.026 1.00 93.06 107 THR A N 1
ATOM 869 C CA . THR A 1 107 ? -11.172 -2.441 18.242 1.00 93.06 107 THR A CA 1
ATOM 870 C C . THR A 1 107 ? -10.248 -1.249 18.473 1.00 93.06 107 THR A C 1
ATOM 872 O O . THR A 1 107 ? -9.626 -1.163 19.527 1.00 93.06 107 THR A O 1
ATOM 875 N N . GLN A 1 108 ? -10.131 -0.344 17.495 1.00 89.56 108 GLN A N 1
ATOM 876 C CA . GLN A 1 108 ? -9.147 0.747 17.455 1.00 89.56 108 GLN A CA 1
ATOM 877 C C . GLN A 1 108 ? -7.683 0.287 17.553 1.00 89.56 108 GLN A C 1
ATOM 879 O O . GLN A 1 108 ? -6.790 1.104 17.775 1.00 89.56 108 GLN A O 1
ATOM 884 N N . GLN A 1 109 ? -7.420 -1.004 17.352 1.00 92.19 109 GLN A N 1
ATOM 885 C CA . GLN A 1 109 ? -6.068 -1.536 17.300 1.00 92.19 109 GLN A CA 1
ATOM 886 C C . GLN A 1 109 ? -5.381 -1.092 16.005 1.00 92.19 109 GLN A C 1
ATOM 888 O O . GLN A 1 109 ? -6.012 -1.016 14.947 1.00 92.19 109 GLN A O 1
ATOM 893 N N . VAL A 1 110 ? -4.085 -0.804 16.096 1.00 92.38 110 VAL A N 1
ATOM 894 C CA . VAL A 1 110 ? -3.243 -0.427 14.961 1.00 92.38 110 VAL A CA 1
ATOM 895 C C . VAL A 1 110 ? -2.095 -1.422 14.876 1.00 92.38 110 VAL A C 1
ATOM 897 O O . VAL A 1 110 ? -1.394 -1.648 15.861 1.00 92.38 110 VAL A O 1
ATOM 900 N N . GLU A 1 111 ? -1.936 -2.028 13.709 1.00 91.88 111 GLU A N 1
ATOM 901 C CA . GLU A 1 111 ? -0.828 -2.914 13.369 1.00 91.88 111 GLU A CA 1
ATOM 902 C C . GLU A 1 111 ? 0.045 -2.212 12.338 1.00 91.88 111 GLU A C 1
ATOM 904 O O . GLU A 1 111 ? -0.454 -1.712 11.330 1.00 91.88 111 GLU A O 1
ATOM 909 N N . GLU A 1 112 ? 1.346 -2.165 12.595 1.00 92.94 112 GLU A N 1
ATOM 910 C CA . GLU A 1 112 ? 2.322 -1.566 11.694 1.00 92.94 112 GLU A CA 1
ATOM 911 C C . GLU A 1 112 ? 3.390 -2.595 11.367 1.00 92.94 112 GLU A C 1
ATOM 913 O O . GLU A 1 112 ? 3.916 -3.266 12.257 1.00 92.94 112 GLU A O 1
ATOM 918 N N . ALA A 1 113 ? 3.692 -2.734 10.082 1.00 92.44 113 ALA A N 1
ATOM 919 C CA . ALA A 1 113 ? 4.694 -3.668 9.610 1.00 92.44 113 ALA A CA 1
ATOM 920 C C . ALA A 1 113 ? 5.467 -3.073 8.436 1.00 92.44 113 ALA A C 1
ATOM 922 O O . ALA A 1 113 ? 4.896 -2.527 7.487 1.00 92.44 113 ALA A O 1
ATOM 923 N N . GLU A 1 114 ? 6.788 -3.178 8.521 1.00 93.31 114 GLU A N 1
ATOM 924 C CA . GLU A 1 114 ? 7.699 -2.807 7.448 1.00 93.31 114 GLU A CA 1
ATOM 925 C C . GLU A 1 114 ? 7.916 -3.998 6.521 1.00 93.31 114 GLU A C 1
ATOM 927 O O . GLU A 1 114 ? 8.183 -5.113 6.968 1.00 93.31 114 GLU A O 1
ATOM 932 N N . PHE A 1 115 ? 7.838 -3.744 5.219 1.00 90.94 115 PHE A N 1
ATOM 933 C CA . PHE A 1 115 ? 8.026 -4.748 4.187 1.00 90.94 115 PHE A CA 1
ATOM 934 C C . PHE A 1 115 ? 9.092 -4.298 3.199 1.00 90.94 115 PHE A C 1
ATOM 936 O O . PHE A 1 115 ? 8.978 -3.253 2.552 1.00 90.94 115 PHE A O 1
ATOM 943 N N . ASP A 1 116 ? 10.118 -5.131 3.061 1.00 92.38 116 ASP A N 1
ATOM 944 C CA . ASP A 1 116 ? 11.071 -5.063 1.963 1.00 92.38 116 ASP A CA 1
ATOM 945 C C . ASP A 1 116 ? 10.466 -5.791 0.755 1.00 92.38 116 ASP A C 1
ATOM 947 O O . ASP A 1 116 ? 10.511 -7.018 0.650 1.00 92.38 116 ASP A O 1
ATOM 951 N N . ILE A 1 117 ? 9.845 -5.025 -0.143 1.00 89.94 117 ILE A N 1
ATOM 952 C CA . ILE A 1 117 ? 9.163 -5.566 -1.324 1.00 89.94 117 ILE A CA 1
ATOM 953 C C . ILE A 1 117 ? 10.168 -6.248 -2.253 1.00 89.94 117 ILE A C 1
ATOM 955 O O . ILE A 1 117 ? 9.831 -7.226 -2.911 1.00 89.94 117 ILE A O 1
ATOM 959 N N . GLU A 1 118 ? 11.414 -5.775 -2.303 1.00 89.56 118 GLU A N 1
ATOM 960 C CA . GLU A 1 118 ? 12.434 -6.418 -3.124 1.00 89.56 118 GLU A CA 1
ATOM 961 C C . GLU A 1 118 ? 12.790 -7.814 -2.611 1.00 89.56 118 GLU A C 1
ATOM 963 O O . GLU A 1 118 ? 12.931 -8.744 -3.410 1.00 89.56 118 GLU A O 1
ATOM 968 N N . ALA A 1 119 ? 12.933 -7.970 -1.295 1.00 90.75 119 ALA A N 1
ATOM 969 C CA . ALA A 1 119 ? 13.178 -9.274 -0.691 1.00 90.75 119 ALA A CA 1
ATOM 970 C C . ALA A 1 119 ? 11.985 -10.223 -0.900 1.00 90.75 119 ALA A C 1
ATOM 972 O O . ALA A 1 119 ? 12.177 -11.370 -1.305 1.00 90.75 119 ALA A O 1
ATOM 973 N N . ILE A 1 120 ? 10.763 -9.721 -0.704 1.00 89.25 120 ILE A N 1
ATOM 974 C CA . ILE A 1 120 ? 9.510 -10.473 -0.887 1.00 89.25 120 ILE A CA 1
ATOM 975 C C . ILE A 1 120 ? 9.348 -10.928 -2.341 1.00 89.25 120 ILE A C 1
ATOM 977 O O . ILE A 1 120 ? 8.992 -12.076 -2.590 1.00 89.25 120 ILE A O 1
ATOM 981 N N . GLU A 1 121 ? 9.647 -10.065 -3.313 1.00 87.19 121 GLU A N 1
ATOM 982 C CA . GLU A 1 121 ? 9.600 -10.407 -4.738 1.00 87.19 121 GLU A CA 1
ATOM 983 C C . GLU A 1 121 ? 10.607 -11.517 -5.078 1.00 87.19 121 GLU A C 1
ATOM 985 O O . GLU A 1 121 ? 10.254 -12.485 -5.753 1.00 87.19 121 GLU A O 1
ATOM 990 N N . LYS A 1 122 ? 11.848 -11.420 -4.578 1.00 88.50 122 LYS A N 1
ATOM 991 C CA . LYS A 1 122 ? 12.870 -12.465 -4.773 1.00 88.50 122 LYS A CA 1
ATOM 992 C C . LYS A 1 122 ? 12.418 -13.802 -4.188 1.00 88.50 122 LYS A C 1
ATOM 994 O O . LYS A 1 122 ? 12.541 -14.831 -4.850 1.00 88.50 122 LYS A O 1
ATOM 999 N N . GLU A 1 123 ? 11.850 -13.780 -2.986 1.00 89.00 123 GLU A N 1
ATOM 1000 C CA . GLU A 1 123 ? 11.315 -14.969 -2.327 1.00 89.00 123 GLU A CA 1
ATOM 1001 C C . GLU A 1 123 ? 10.117 -15.565 -3.089 1.00 89.00 123 GLU A C 1
ATOM 1003 O O . GLU A 1 123 ? 10.007 -16.785 -3.228 1.00 89.00 123 GLU A O 1
ATOM 1008 N N . LEU A 1 124 ? 9.232 -14.722 -3.629 1.00 87.12 124 LEU A N 1
ATOM 1009 C CA . LEU A 1 124 ? 8.084 -15.153 -4.428 1.00 87.12 124 LEU A CA 1
ATOM 1010 C C . LEU A 1 124 ? 8.527 -15.850 -5.723 1.00 87.12 124 LEU A C 1
ATOM 1012 O O . LEU A 1 124 ? 7.980 -16.900 -6.075 1.00 87.12 124 LEU A O 1
ATOM 1016 N N . VAL A 1 125 ? 9.538 -15.305 -6.406 1.00 86.94 125 VAL A N 1
ATOM 1017 C CA . VAL A 1 125 ? 10.137 -15.914 -7.605 1.00 86.94 125 VAL A CA 1
ATOM 1018 C C . VAL A 1 125 ? 10.760 -17.271 -7.270 1.00 86.94 125 VAL A C 1
ATOM 1020 O O . VAL A 1 125 ? 10.626 -18.221 -8.043 1.00 86.94 125 VAL A O 1
ATOM 1023 N N . GLU A 1 126 ? 11.406 -17.389 -6.112 1.00 86.81 126 GLU A N 1
ATOM 1024 C CA . GLU A 1 126 ? 12.027 -18.638 -5.674 1.00 86.81 126 GLU A CA 1
ATOM 1025 C C . GLU A 1 126 ? 10.986 -19.709 -5.318 1.00 86.81 126 GLU A C 1
ATOM 1027 O O . GLU A 1 126 ? 11.053 -20.828 -5.824 1.00 86.81 126 GLU A O 1
ATOM 1032 N N . LYS A 1 127 ? 9.996 -19.370 -4.484 1.00 86.25 127 LYS A N 1
ATOM 1033 C CA . LYS A 1 127 ? 9.011 -20.333 -3.967 1.00 86.25 127 LYS A CA 1
ATOM 1034 C C . LYS A 1 127 ? 7.906 -20.673 -4.957 1.00 86.25 127 LYS A C 1
ATOM 1036 O O . LYS A 1 127 ? 7.408 -21.797 -4.955 1.00 86.25 127 LYS A O 1
ATOM 1041 N N . ARG A 1 128 ? 7.450 -19.689 -5.734 1.00 80.00 128 ARG A N 1
ATOM 1042 C CA . ARG A 1 128 ? 6.247 -19.810 -6.573 1.00 80.00 128 ARG A CA 1
ATOM 1043 C C . ARG A 1 128 ? 6.507 -19.566 -8.059 1.00 80.00 128 ARG A C 1
ATOM 1045 O O . ARG A 1 128 ? 5.572 -19.697 -8.841 1.00 80.00 128 ARG A O 1
ATOM 1052 N N . HIS A 1 129 ? 7.741 -19.238 -8.455 1.00 80.44 129 HIS A N 1
ATOM 1053 C CA . HIS A 1 129 ? 8.121 -18.960 -9.848 1.00 80.44 129 HIS A CA 1
ATOM 1054 C C . HIS A 1 129 ? 7.269 -17.875 -10.526 1.00 80.44 129 HIS A C 1
ATOM 1056 O O . HIS A 1 129 ? 7.135 -17.854 -11.749 1.00 80.44 129 HIS A O 1
ATOM 1062 N N . TYR A 1 130 ? 6.721 -16.951 -9.733 1.00 78.31 130 TYR A N 1
ATOM 1063 C CA . TYR A 1 130 ? 6.013 -15.774 -10.223 1.00 78.31 130 TYR A CA 1
ATOM 1064 C C . TYR A 1 130 ? 6.893 -14.541 -10.064 1.00 78.31 130 TYR A C 1
ATOM 1066 O O . TYR A 1 130 ? 7.434 -14.299 -8.990 1.00 78.31 130 TYR A O 1
ATOM 1074 N N . SER A 1 131 ? 7.006 -13.750 -11.129 1.00 71.62 131 SER A N 1
ATOM 1075 C CA . SER A 1 131 ? 7.601 -12.414 -11.092 1.00 71.62 131 SER A CA 1
ATOM 1076 C C . SER A 1 131 ? 6.500 -11.362 -11.073 1.00 71.62 131 SER A C 1
ATOM 1078 O O . SER A 1 131 ? 5.544 -11.462 -11.847 1.00 71.62 131 SER A O 1
ATOM 1080 N N . SER A 1 132 ? 6.663 -10.332 -10.255 1.00 70.81 132 SER A N 1
ATOM 1081 C CA . SER A 1 132 ? 5.693 -9.255 -10.100 1.00 70.81 132 SER A CA 1
ATOM 1082 C C . SER A 1 132 ? 6.274 -7.941 -10.610 1.00 70.81 132 SER A C 1
ATOM 1084 O O . SER A 1 132 ? 7.381 -7.553 -10.265 1.00 70.81 132 SER A O 1
ATOM 1086 N N . SER A 1 133 ? 5.522 -7.212 -11.434 1.00 74.94 133 SER A N 1
ATOM 1087 C CA . SER A 1 133 ? 5.883 -5.844 -11.837 1.00 74.94 133 SER A CA 1
ATOM 1088 C C . SER A 1 133 ? 5.288 -4.780 -10.906 1.00 74.94 133 SER A C 1
ATOM 1090 O O . SER A 1 133 ? 5.299 -3.595 -11.242 1.00 74.94 133 SER A O 1
ATOM 1092 N N . ASN A 1 134 ? 4.756 -5.183 -9.747 1.00 83.31 134 ASN A N 1
ATOM 1093 C CA . ASN A 1 134 ? 3.911 -4.345 -8.894 1.00 83.31 134 ASN A CA 1
ATOM 1094 C C . ASN A 1 134 ? 4.670 -3.227 -8.155 1.00 83.31 134 ASN A C 1
ATOM 1096 O O . ASN A 1 134 ? 4.042 -2.345 -7.574 1.00 83.31 134 ASN A O 1
ATOM 1100 N N . ARG A 1 135 ? 6.008 -3.229 -8.212 1.00 85.81 135 ARG A N 1
ATOM 1101 C CA . ARG A 1 135 ? 6.888 -2.211 -7.609 1.00 85.81 135 ARG A CA 1
ATOM 1102 C C . ARG A 1 135 ? 6.968 -0.895 -8.379 1.00 85.81 135 ARG A C 1
ATOM 1104 O O . ARG A 1 135 ? 7.413 0.100 -7.812 1.00 85.81 135 ARG A O 1
ATOM 1111 N N . TRP A 1 136 ? 6.610 -0.888 -9.663 1.00 88.56 136 TRP A N 1
ATOM 1112 C CA . TRP A 1 136 ? 6.676 0.309 -10.503 1.00 88.56 136 TRP A CA 1
ATOM 1113 C C . TRP A 1 136 ? 5.420 1.157 -10.323 1.00 88.56 136 TRP A C 1
ATOM 1115 O O . TRP A 1 136 ? 4.361 0.827 -10.859 1.00 88.56 136 TRP A O 1
ATOM 1125 N N . VAL A 1 137 ? 5.550 2.275 -9.611 1.00 88.12 137 VAL A N 1
ATOM 1126 C CA . VAL A 1 137 ? 4.431 3.177 -9.308 1.00 88.12 137 VAL A CA 1
ATOM 1127 C C . VAL A 1 137 ? 4.674 4.547 -9.949 1.00 88.12 137 VAL A C 1
ATOM 1129 O O . VAL A 1 137 ? 5.780 5.073 -9.838 1.00 88.12 137 VAL A O 1
ATOM 1132 N N . PRO A 1 138 ? 3.691 5.140 -10.651 1.00 88.81 138 PRO A N 1
ATOM 1133 C CA . PRO A 1 138 ? 3.797 6.516 -11.140 1.00 88.81 138 PRO A CA 1
ATOM 1134 C C . PRO A 1 138 ? 4.031 7.509 -9.994 1.00 88.81 138 PRO A C 1
ATOM 1136 O O . PRO A 1 138 ? 3.383 7.394 -8.957 1.00 88.81 138 PRO A O 1
ATOM 1139 N N . VAL A 1 139 ? 4.879 8.525 -10.193 1.00 84.19 139 VAL A N 1
ATOM 1140 C CA . VAL A 1 139 ? 5.083 9.606 -9.203 1.00 84.19 139 VAL A CA 1
ATOM 1141 C C . VAL A 1 139 ? 3.759 10.296 -8.851 1.00 84.19 139 VAL A C 1
ATOM 1143 O O . VAL A 1 139 ? 3.550 10.696 -7.712 1.00 84.19 139 VAL A O 1
ATOM 1146 N N . GLU A 1 140 ? 2.830 10.391 -9.804 1.00 85.75 140 GLU A N 1
ATOM 1147 C CA . GLU A 1 140 ? 1.503 10.986 -9.602 1.00 85.75 140 GLU A CA 1
ATOM 1148 C C . GLU A 1 140 ? 0.675 10.273 -8.522 1.00 85.75 140 GLU A C 1
ATOM 1150 O O . GLU A 1 140 ? -0.094 10.931 -7.815 1.00 85.75 140 GLU A O 1
ATOM 1155 N N . ASP A 1 141 ? 0.878 8.961 -8.367 1.00 88.44 141 ASP A N 1
ATOM 1156 C CA . ASP A 1 141 ? 0.205 8.102 -7.386 1.00 88.44 141 ASP A CA 1
ATOM 1157 C C . ASP A 1 141 ? 0.932 8.075 -6.028 1.00 88.44 141 ASP A C 1
ATOM 1159 O O . ASP A 1 141 ? 0.572 7.297 -5.139 1.00 88.44 141 ASP A O 1
ATOM 1163 N N . ILE A 1 142 ? 1.956 8.916 -5.860 1.00 88.44 142 ILE A N 1
ATOM 1164 C CA . ILE A 1 142 ? 2.684 9.116 -4.610 1.00 88.44 142 ILE A CA 1
ATOM 1165 C C . ILE A 1 142 ? 2.416 10.540 -4.127 1.00 88.44 142 ILE A C 1
ATOM 1167 O O . ILE A 1 142 ? 2.706 11.521 -4.810 1.00 88.44 142 ILE A O 1
ATOM 1171 N N . LYS A 1 143 ? 1.852 10.664 -2.928 1.00 88.12 143 LYS A N 1
ATOM 1172 C CA . LYS A 1 143 ? 1.431 11.937 -2.334 1.00 88.12 143 LYS A CA 1
ATOM 1173 C C . LYS A 1 143 ? 2.013 12.047 -0.930 1.00 88.12 143 LYS A C 1
ATOM 1175 O O . LYS A 1 143 ? 1.717 11.219 -0.074 1.00 88.12 143 LYS A O 1
ATOM 1180 N N . ASN A 1 144 ? 2.880 13.034 -0.700 1.00 85.31 144 ASN A N 1
ATOM 1181 C CA . ASN A 1 144 ? 3.577 13.253 0.579 1.00 85.31 144 ASN A CA 1
ATOM 1182 C C . ASN A 1 144 ? 4.250 11.984 1.148 1.00 85.31 144 ASN A C 1
ATOM 1184 O O . ASN A 1 144 ? 4.210 11.729 2.351 1.00 85.31 144 ASN A O 1
ATOM 1188 N N . GLY A 1 145 ? 4.834 11.153 0.276 1.00 86.12 145 GLY A N 1
ATOM 1189 C CA . GLY A 1 145 ? 5.482 9.893 0.662 1.00 86.12 145 GLY A CA 1
ATOM 1190 C C . GLY A 1 145 ? 4.525 8.736 0.976 1.00 86.12 145 GLY A C 1
ATOM 1191 O O . GLY A 1 145 ? 4.976 7.680 1.414 1.00 86.12 145 GLY A O 1
ATOM 1192 N N . TYR A 1 146 ? 3.223 8.897 0.742 1.00 92.25 146 TYR A N 1
ATOM 1193 C CA . TYR A 1 146 ? 2.229 7.828 0.829 1.00 92.25 146 TYR A CA 1
ATOM 1194 C C . TYR A 1 146 ? 1.787 7.386 -0.562 1.00 92.2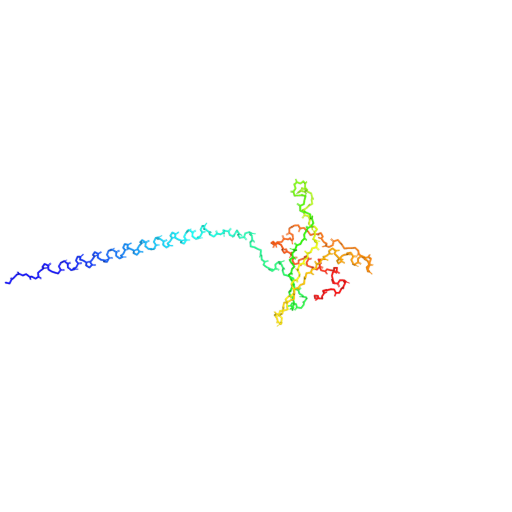5 146 TYR A C 1
ATOM 1196 O O . TYR A 1 146 ? 1.695 8.199 -1.484 1.00 92.25 146 TYR A O 1
ATOM 1204 N N . ALA A 1 147 ? 1.495 6.096 -0.704 1.00 92.12 147 ALA A N 1
ATOM 1205 C CA . ALA A 1 147 ? 0.860 5.581 -1.907 1.00 92.12 147 ALA A CA 1
ATOM 1206 C C . ALA A 1 147 ? -0.643 5.904 -1.887 1.00 92.12 147 ALA A C 1
ATOM 1208 O O . ALA A 1 147 ? -1.282 5.884 -0.836 1.00 92.12 147 ALA A O 1
ATOM 1209 N N . VAL A 1 148 ? -1.215 6.189 -3.056 1.00 94.00 148 VAL A N 1
ATOM 1210 C CA . VAL A 1 148 ? -2.671 6.306 -3.216 1.00 94.00 148 VAL A CA 1
ATOM 1211 C C . VAL A 1 148 ? -3.326 4.932 -3.030 1.00 94.00 148 VAL A C 1
ATOM 1213 O O . VAL A 1 148 ? -2.774 3.900 -3.421 1.00 94.00 148 VAL A O 1
ATOM 1216 N N . SER A 1 149 ? -4.540 4.915 -2.479 1.00 93.06 149 SER A N 1
ATOM 1217 C CA . SER A 1 149 ? -5.289 3.700 -2.133 1.00 93.06 149 SER A CA 1
ATOM 1218 C C . SER A 1 149 ? -5.479 2.723 -3.299 1.00 93.06 149 SER A C 1
ATOM 1220 O O . SER A 1 149 ? -5.481 1.509 -3.095 1.00 93.06 149 SER A O 1
ATOM 1222 N N . SER A 1 150 ? -5.550 3.227 -4.534 1.00 91.81 150 SER A N 1
ATOM 1223 C CA . SER A 1 150 ? -5.622 2.428 -5.767 1.00 91.81 150 SER A CA 1
ATOM 1224 C C . SER A 1 150 ? -4.405 1.520 -5.987 1.00 91.81 150 SER A C 1
ATOM 1226 O O . SER A 1 150 ? -4.504 0.515 -6.691 1.00 91.81 150 SER A O 1
ATOM 1228 N N . ARG A 1 151 ? -3.254 1.851 -5.390 1.00 91.62 151 ARG A N 1
ATOM 1229 C CA . ARG A 1 151 ? -2.002 1.089 -5.496 1.00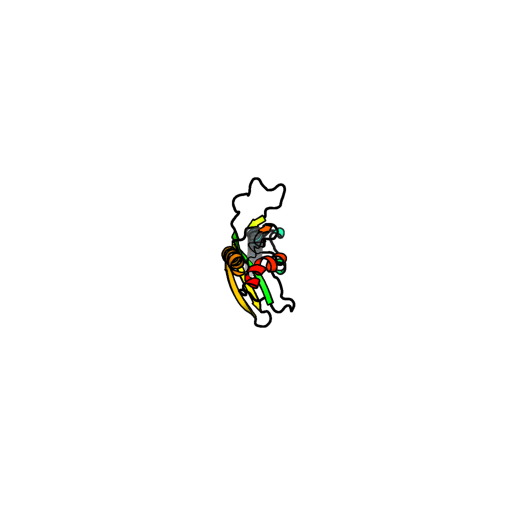 91.62 151 ARG A CA 1
ATOM 1230 C C . ARG A 1 151 ? -1.785 0.118 -4.350 1.00 91.62 151 ARG A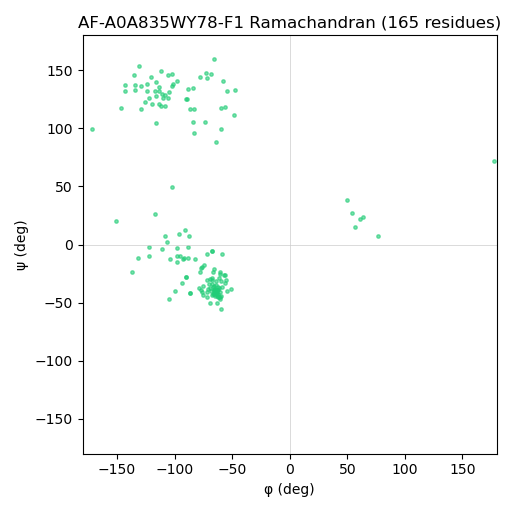 C 1
ATOM 1232 O O . ARG A 1 151 ? -0.899 -0.725 -4.465 1.00 91.62 151 ARG A O 1
ATOM 1239 N N . HIS A 1 152 ? -2.591 0.181 -3.292 1.00 93.12 152 HIS A N 1
ATOM 1240 C CA . HIS A 1 152 ? -2.363 -0.631 -2.105 1.00 93.12 152 HIS A CA 1
ATOM 1241 C C . HIS A 1 152 ? -2.379 -2.127 -2.411 1.00 93.12 152 HIS A C 1
ATOM 1243 O O . HIS A 1 152 ? -1.376 -2.794 -2.194 1.00 93.12 152 HIS A O 1
ATOM 1249 N N . THR A 1 153 ? -3.458 -2.633 -3.014 1.00 90.12 153 THR A N 1
ATOM 1250 C CA . THR A 1 153 ? -3.575 -4.059 -3.357 1.00 90.12 153 THR A CA 1
ATOM 1251 C C . THR A 1 153 ? -2.463 -4.525 -4.294 1.00 90.12 153 THR A C 1
ATOM 1253 O O . THR A 1 153 ? -1.972 -5.637 -4.152 1.00 90.12 153 THR A O 1
ATOM 1256 N N . SER A 1 154 ? -2.033 -3.673 -5.232 1.00 90.69 154 SER A N 1
ATOM 1257 C CA . SER A 1 154 ? -0.915 -3.986 -6.127 1.00 90.69 154 SER A CA 1
ATOM 1258 C C . SER A 1 154 ? 0.379 -4.161 -5.330 1.00 90.69 154 SER A C 1
ATOM 1260 O O . SER A 1 154 ? 1.055 -5.172 -5.482 1.00 90.69 154 SER A O 1
ATOM 1262 N N . LEU A 1 155 ? 0.705 -3.207 -4.452 1.00 90.50 155 LEU A N 1
ATOM 1263 C CA . LEU A 1 155 ? 1.927 -3.230 -3.644 1.00 90.50 155 LEU A CA 1
ATOM 1264 C C . LEU A 1 155 ? 1.937 -4.353 -2.600 1.00 90.50 155 LEU A C 1
ATOM 1266 O O . LEU A 1 155 ? 3.003 -4.873 -2.283 1.00 90.50 155 LEU A O 1
ATOM 1270 N N . THR A 1 156 ? 0.773 -4.748 -2.081 1.00 90.69 156 THR A N 1
ATOM 1271 C CA . THR A 1 156 ? 0.663 -5.811 -1.073 1.00 90.69 156 THR A CA 1
ATOM 1272 C C . THR A 1 156 ? 0.443 -7.199 -1.656 1.00 90.69 156 THR A C 1
ATOM 1274 O O . THR A 1 156 ? 0.573 -8.170 -0.919 1.00 90.69 156 THR A O 1
ATOM 1277 N N . SER A 1 157 ? 0.133 -7.331 -2.949 1.00 88.81 157 SER A N 1
ATOM 1278 C CA . SER A 1 157 ? -0.213 -8.617 -3.574 1.00 88.81 157 SER A CA 1
ATOM 1279 C C . SER A 1 157 ? 0.856 -9.689 -3.356 1.00 88.81 157 SER A C 1
ATOM 1281 O O . SER A 1 157 ? 0.520 -10.839 -3.089 1.00 88.81 157 SER A O 1
ATOM 1283 N N . ASP A 1 158 ? 2.135 -9.324 -3.440 1.00 88.31 158 ASP A N 1
ATOM 1284 C CA . ASP A 1 158 ? 3.237 -10.284 -3.315 1.00 88.31 158 ASP A CA 1
ATOM 1285 C C . ASP A 1 158 ? 3.383 -10.764 -1.865 1.00 88.31 158 ASP A C 1
ATOM 1287 O O . ASP A 1 158 ? 3.532 -11.958 -1.606 1.00 88.31 158 ASP A O 1
ATOM 1291 N N . ALA A 1 159 ? 3.235 -9.843 -0.910 1.00 88.00 159 ALA A N 1
ATOM 1292 C CA . ALA A 1 159 ? 3.217 -10.154 0.515 1.00 88.00 159 ALA A CA 1
ATOM 1293 C C . ALA A 1 159 ? 1.989 -10.998 0.900 1.00 88.00 159 ALA A C 1
ATOM 1295 O O . ALA A 1 159 ? 2.115 -11.946 1.669 1.00 88.00 159 ALA A O 1
ATOM 1296 N N . MET A 1 160 ? 0.816 -10.713 0.328 1.00 87.81 160 MET A N 1
ATOM 1297 C CA . MET A 1 160 ? -0.392 -11.528 0.512 1.00 87.81 160 MET A CA 1
ATOM 1298 C C . MET A 1 160 ? -0.225 -12.926 -0.092 1.00 87.81 160 MET A C 1
ATOM 1300 O O . MET A 1 160 ? -0.653 -13.906 0.504 1.00 87.81 160 MET A O 1
ATOM 1304 N N . ALA A 1 161 ? 0.433 -13.044 -1.249 1.00 85.94 161 ALA A N 1
ATOM 1305 C CA . ALA A 1 161 ? 0.712 -14.334 -1.875 1.00 85.94 161 ALA A CA 1
ATOM 1306 C C . ALA A 1 161 ? 1.693 -15.194 -1.061 1.00 85.94 161 ALA A C 1
ATOM 1308 O O . ALA A 1 161 ? 1.689 -16.415 -1.209 1.00 85.94 161 ALA A O 1
ATOM 1309 N N . LEU A 1 162 ? 2.528 -14.585 -0.217 1.00 85.38 162 LEU A N 1
ATOM 1310 C CA . LEU A 1 162 ? 3.403 -15.272 0.738 1.00 85.38 162 LEU A CA 1
ATOM 1311 C C . LEU A 1 162 ? 2.803 -15.380 2.150 1.00 85.38 162 LEU A C 1
ATOM 1313 O O . LEU A 1 162 ? 3.503 -15.805 3.064 1.00 85.38 162 LEU A O 1
ATOM 1317 N N . ASP A 1 163 ? 1.524 -15.032 2.323 1.00 86.56 163 ASP A N 1
ATOM 1318 C CA . ASP A 1 163 ? 0.798 -15.066 3.599 1.00 86.56 163 ASP A CA 1
ATOM 1319 C C . ASP A 1 163 ? 1.393 -14.143 4.690 1.00 86.56 163 ASP A C 1
ATOM 1321 O O . ASP A 1 163 ? 1.141 -14.321 5.881 1.00 86.56 163 ASP A O 1
ATOM 1325 N N . TYR A 1 164 ? 2.158 -13.116 4.299 1.00 85.81 164 TYR A N 1
ATOM 1326 C CA . TYR A 1 164 ? 2.732 -12.132 5.226 1.00 85.81 164 TYR A CA 1
ATOM 1327 C C . TYR A 1 164 ? 1.729 -11.084 5.706 1.00 85.81 164 TYR A C 1
ATOM 1329 O O . TYR A 1 164 ? 1.918 -10.481 6.761 1.00 85.81 164 TYR A O 1
ATOM 1337 N N . ILE A 1 165 ? 0.670 -10.848 4.932 1.00 83.31 165 ILE A N 1
ATOM 1338 C CA . ILE A 1 165 ? -0.373 -9.873 5.246 1.00 83.31 165 ILE A CA 1
ATOM 1339 C C . ILE A 1 165 ? -1.723 -10.521 4.990 1.00 83.31 165 ILE A C 1
ATOM 1341 O O . ILE A 1 165 ? -1.954 -11.090 3.926 1.00 83.31 165 ILE A O 1
ATOM 1345 N N . THR A 1 166 ? -2.634 -10.376 5.948 1.00 76.75 166 THR A N 1
ATOM 1346 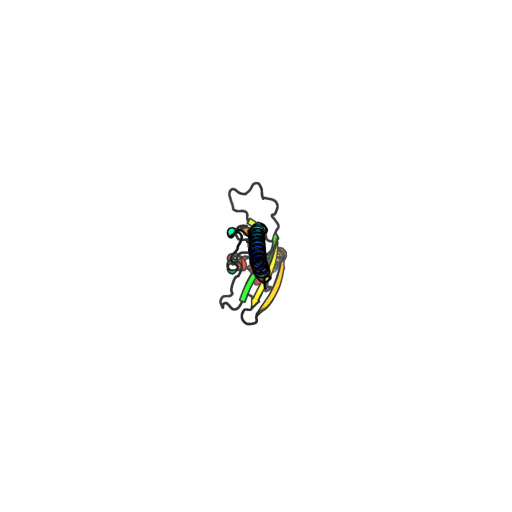C CA . THR A 1 166 ? -4.049 -10.705 5.767 1.00 76.75 166 THR A CA 1
ATOM 1347 C C . THR A 1 166 ? -4.867 -9.429 5.909 1.00 76.75 166 THR A C 1
ATOM 1349 O O . THR A 1 166 ? -5.054 -8.923 7.019 1.00 76.75 166 THR A O 1
ATOM 1352 N N . PHE A 1 167 ? -5.334 -8.904 4.777 1.00 70.56 167 PHE A N 1
ATOM 1353 C CA . PHE A 1 167 ? -6.222 -7.746 4.742 1.00 70.56 167 PHE A CA 1
ATOM 1354 C C . PHE A 1 167 ? -7.674 -8.210 4.712 1.00 70.56 167 PHE A C 1
ATOM 1356 O O . PHE A 1 167 ? -8.035 -8.927 3.754 1.00 70.56 167 PHE A O 1
#

Foldseek 3Di:
DDDDPPVVVVVVVVVVVVVVVVVVVVVVVVVVVVVVVVVVVVPDPPPPVVLDDDCLQQWDADPVRQKIKGKFADDWDPPDPPPPPVPDDADWIFGQKIKMWMAGNVVRDIDIDIDGLVVLQVVCCVPPVDHAPLRTGGPVQARPRIGGNVSPCSSCVSVVVVVNDDD